Protein AF-I6YQ52-F1 (afdb_monomer_lite)

pLDDT: mean 90.3, std 10.18, range [47.44, 98.31]

Organism: Laodelphax striatellus (NCBI:txid195883)

InterPro domains:
  IPR002018 Carboxylesterase, type B [PF00135] (3-87)
  IPR029058 Alpha/Beta hydrolase fold [G3DSA:3.40.50.1820] (1-115)
  IPR029058 Alpha/Beta hydrolase fold [SSF53474] (5-100)

Sequence (118 aa):
THKPQVYVYKFGYSGNCTGSQVFNFTDKSYGVNHGDDLLYIFDNRLFDNSANDKDKEMKKKMINIYGSFIREGNPEFASGIPLAPVEKKGDGVTMLHISAPDNVTQVVEDIGNEYHWV

Foldseek 3Di:
DDDQFDFAEAEQEDFQDAPCVLVVVDPDDPGHDPCRLVLLADDDPSSVVRGDPQSVLQSVQSVQQVVCCVPPVWGASDVVRTGDTWDDDPQWIWHWYDNTSPDIDIDTDRPCPVVPDD

Secondary structure (DSSP, 8-state):
-PPPP---EEE----SS-HHHHTTS-S---SSPTTGGGGGTS--HHHHHH--HHHHHHHHHHHHHHHHHHHHS--EEETTEE-PPP-EETTEEEEEEEEETTEEEEEEE----TTT--

Radius of gyration: 15.73 Å; chains: 1; bounding box: 40×36×39 Å

Structure (mmCIF, N/CA/C/O backbone):
data_AF-I6YQ52-F1
#
_entry.id   AF-I6YQ52-F1
#
loop_
_atom_site.group_PDB
_atom_site.id
_atom_site.type_symbol
_atom_site.label_atom_id
_atom_site.label_alt_id
_atom_site.label_comp_id
_atom_site.label_asym_id
_atom_site.label_entity_id
_atom_site.label_seq_id
_atom_site.pdbx_PDB_ins_code
_atom_site.Cartn_x
_atom_site.Cartn_y
_atom_site.Cartn_z
_atom_site.occupancy
_atom_site.B_iso_or_equiv
_atom_site.auth_seq_id
_atom_site.auth_comp_id
_atom_site.auth_asym_id
_atom_site.auth_atom_id
_atom_site.pdbx_PDB_model_num
ATOM 1 N N . THR A 1 1 ? -26.029 -5.388 18.797 1.00 55.59 1 THR A N 1
ATOM 2 C CA . THR A 1 1 ? -25.676 -5.479 17.364 1.00 55.59 1 THR A CA 1
ATOM 3 C C . THR A 1 1 ? -24.211 -5.114 17.216 1.00 55.59 1 THR A C 1
ATOM 5 O O . THR A 1 1 ? -23.807 -4.083 17.736 1.00 55.59 1 THR A O 1
ATOM 8 N N . HIS A 1 2 ? -23.387 -5.985 16.630 1.00 70.69 2 HIS A N 1
ATOM 9 C CA . HIS A 1 2 ? -21.950 -5.726 16.466 1.00 70.69 2 HIS A CA 1
ATOM 10 C C . HIS A 1 2 ? -21.762 -4.760 15.287 1.00 70.69 2 HIS A C 1
ATOM 12 O O . HIS A 1 2 ? -22.283 -5.028 14.205 1.00 70.69 2 HIS A O 1
ATOM 18 N N . LYS A 1 3 ? -21.091 -3.620 15.491 1.00 82.00 3 LYS A N 1
ATOM 19 C CA . LYS A 1 3 ? -20.736 -2.725 14.380 1.00 82.00 3 LYS A CA 1
ATOM 20 C C . LYS A 1 3 ? -19.570 -3.361 13.611 1.00 82.00 3 LYS A C 1
ATOM 22 O O . LYS A 1 3 ? -18.614 -3.775 14.267 1.00 82.00 3 LYS A O 1
ATOM 27 N N . PRO A 1 4 ? -19.636 -3.472 12.273 1.00 88.69 4 PRO A N 1
ATOM 28 C CA . PRO A 1 4 ? -18.517 -3.994 11.501 1.00 88.69 4 PRO A CA 1
ATOM 29 C C . PRO A 1 4 ? -17.308 -3.068 11.654 1.00 88.69 4 PRO A C 1
ATOM 31 O O . PRO A 1 4 ? -17.460 -1.845 11.680 1.00 88.69 4 PRO A O 1
ATOM 34 N N . GLN A 1 5 ? -16.121 -3.657 11.772 1.00 94.19 5 GLN A N 1
ATOM 35 C CA . GLN A 1 5 ? -14.870 -2.907 11.751 1.00 94.19 5 GLN A CA 1
ATOM 36 C C . GLN A 1 5 ? -14.477 -2.656 10.295 1.00 94.19 5 GLN A C 1
ATOM 38 O O . GLN A 1 5 ? -14.579 -3.546 9.452 1.00 94.19 5 GLN A O 1
ATOM 43 N N . VAL A 1 6 ? -14.071 -1.424 10.001 1.00 95.12 6 VAL A N 1
ATOM 44 C CA . VAL A 1 6 ? -13.596 -0.996 8.682 1.00 95.12 6 VAL A CA 1
ATOM 45 C C . VAL A 1 6 ? -12.136 -0.609 8.835 1.00 95.12 6 VAL A C 1
ATOM 47 O O . VAL A 1 6 ? -11.784 0.028 9.823 1.00 95.12 6 VAL A O 1
ATOM 50 N N . TYR A 1 7 ? -11.302 -0.975 7.869 1.00 96.75 7 TYR A N 1
ATOM 51 C CA . TYR A 1 7 ? -9.873 -0.674 7.854 1.00 96.75 7 TYR A CA 1
ATOM 52 C C . TYR A 1 7 ? -9.528 -0.007 6.530 1.00 96.75 7 TYR A C 1
ATOM 54 O O . TYR A 1 7 ? -10.015 -0.433 5.483 1.00 96.75 7 TYR A O 1
ATOM 62 N N . VAL A 1 8 ? -8.705 1.039 6.571 1.00 95.75 8 VAL A N 1
ATOM 63 C CA . VAL A 1 8 ? -8.338 1.818 5.383 1.00 95.75 8 VAL A CA 1
ATOM 64 C C . VAL A 1 8 ? -6.828 2.010 5.360 1.00 95.75 8 VAL A C 1
ATOM 66 O O . VAL A 1 8 ? -6.218 2.354 6.376 1.00 95.75 8 VAL A O 1
ATOM 69 N N . TYR A 1 9 ? -6.231 1.801 4.189 1.00 96.81 9 TYR A N 1
ATOM 70 C CA . TYR A 1 9 ? -4.852 2.175 3.907 1.00 96.81 9 TYR A CA 1
ATOM 71 C C . TYR A 1 9 ? -4.796 3.151 2.732 1.00 96.81 9 TYR A C 1
ATOM 73 O O . TYR A 1 9 ? -5.637 3.115 1.836 1.00 96.81 9 TYR A O 1
ATOM 81 N N . LYS A 1 10 ? -3.764 3.992 2.725 1.00 96.06 10 LYS A N 1
ATOM 82 C CA . LYS A 1 10 ? -3.362 4.808 1.581 1.00 96.06 10 LYS A CA 1
ATOM 83 C C . LYS A 1 10 ? -2.024 4.293 1.082 1.00 96.06 10 LYS A C 1
ATOM 85 O O . LYS A 1 10 ? -1.038 4.319 1.819 1.00 96.06 10 LYS A O 1
ATOM 90 N N . PHE A 1 11 ? -1.989 3.802 -0.150 1.00 97.25 11 PHE A N 1
ATOM 91 C CA . PHE A 1 11 ? -0.761 3.305 -0.757 1.00 97.25 11 PHE A CA 1
ATOM 92 C C . PHE A 1 11 ? 0.014 4.459 -1.397 1.00 97.25 11 PHE A C 1
ATOM 94 O O . PHE A 1 11 ? -0.490 5.121 -2.300 1.00 97.25 11 PHE A O 1
ATOM 101 N N . GLY A 1 12 ? 1.221 4.716 -0.897 1.00 96.31 12 GLY A N 1
ATOM 102 C CA . GLY A 1 12 ? 2.086 5.826 -1.307 1.00 96.31 12 GLY A CA 1
ATOM 103 C C . GLY A 1 12 ? 3.477 5.393 -1.779 1.00 96.31 12 GLY A C 1
ATOM 104 O O . GLY A 1 12 ? 4.311 6.246 -2.073 1.00 96.31 12 GLY A O 1
ATOM 105 N N . TYR A 1 13 ? 3.750 4.089 -1.858 1.00 96.19 13 TYR A N 1
ATOM 106 C CA . TYR A 1 13 ? 5.061 3.579 -2.248 1.00 96.19 13 TYR A CA 1
ATOM 107 C C . TYR A 1 13 ? 5.222 3.518 -3.772 1.00 96.19 13 TYR A C 1
ATOM 109 O O . TYR A 1 13 ? 4.647 2.664 -4.445 1.00 96.19 13 TYR A O 1
ATOM 117 N N . SER A 1 14 ? 6.054 4.411 -4.308 1.00 92.62 14 SER A N 1
ATOM 118 C CA . SER A 1 14 ? 6.531 4.354 -5.692 1.00 92.62 14 SER A CA 1
ATOM 119 C C . SER A 1 14 ? 7.797 3.497 -5.742 1.00 92.62 14 SER A C 1
ATOM 121 O O . SER A 1 14 ? 8.888 3.992 -5.459 1.00 92.62 14 SER A O 1
ATOM 123 N N . GLY A 1 15 ? 7.641 2.209 -6.049 1.00 89.25 15 GLY A N 1
ATOM 124 C CA . GLY A 1 15 ? 8.755 1.259 -6.143 1.00 89.25 15 GLY A CA 1
ATOM 125 C C . GLY A 1 15 ? 9.645 1.445 -7.372 1.00 89.25 15 GLY A C 1
ATOM 126 O O . GLY A 1 15 ? 9.619 2.486 -8.029 1.00 89.25 15 GLY A O 1
ATOM 127 N N . ASN A 1 16 ? 10.448 0.424 -7.690 1.00 89.50 16 ASN A N 1
ATOM 128 C CA . ASN A 1 16 ? 11.386 0.482 -8.821 1.00 89.50 16 ASN A CA 1
ATOM 129 C C . ASN A 1 16 ? 10.694 0.573 -10.186 1.00 89.50 16 ASN A C 1
ATOM 131 O O . ASN A 1 16 ? 11.262 1.113 -11.133 1.00 89.50 16 ASN A O 1
ATOM 135 N N . CYS A 1 17 ? 9.485 0.022 -10.284 1.00 84.88 17 CYS A N 1
ATOM 136 C CA . CYS A 1 17 ? 8.650 0.124 -11.468 1.00 84.88 17 CYS A CA 1
ATOM 137 C C . CYS A 1 17 ? 7.189 0.379 -11.091 1.00 84.88 17 CYS A C 1
ATOM 139 O O . CYS A 1 17 ? 6.708 -0.075 -10.049 1.00 84.88 17 CYS A O 1
ATOM 141 N N . THR A 1 18 ? 6.493 1.118 -11.949 1.00 87.38 18 THR A N 1
ATOM 142 C CA . THR A 1 18 ? 5.061 1.413 -11.826 1.00 87.38 18 THR A CA 1
ATOM 143 C C . THR A 1 18 ? 4.254 0.600 -12.834 1.00 87.38 18 THR A C 1
ATOM 145 O O . THR A 1 18 ? 4.785 0.078 -13.818 1.00 87.38 18 THR A O 1
ATOM 148 N N . GLY A 1 19 ? 2.938 0.531 -12.649 1.00 85.62 19 GLY A N 1
ATOM 149 C CA . GLY A 1 19 ? 2.027 -0.128 -13.578 1.00 85.62 19 GLY A CA 1
ATOM 150 C C . GLY A 1 19 ? 2.092 0.492 -14.970 1.00 85.62 19 GLY A C 1
ATOM 151 O O . GLY A 1 19 ? 2.074 -0.226 -15.966 1.00 85.62 19 GLY A O 1
ATOM 152 N N . SER A 1 20 ? 2.273 1.813 -15.065 1.00 86.88 20 SER A N 1
ATOM 153 C CA . SER A 1 20 ? 2.419 2.496 -16.355 1.00 86.88 20 SER A CA 1
ATOM 154 C C . SER A 1 20 ? 3.628 2.012 -17.163 1.00 86.88 20 SER A C 1
ATOM 156 O O . SER A 1 20 ? 3.533 1.930 -18.388 1.00 86.88 20 SER A O 1
ATOM 158 N N . GLN A 1 21 ? 4.725 1.657 -16.487 1.00 85.88 21 GLN A N 1
ATOM 159 C CA . GLN A 1 21 ? 5.922 1.087 -17.105 1.00 85.88 21 GLN A CA 1
ATOM 160 C C . GLN A 1 21 ? 5.717 -0.395 -17.433 1.00 85.88 21 GLN A C 1
ATOM 162 O O . GLN A 1 21 ? 5.977 -0.820 -18.552 1.00 85.88 21 GLN A O 1
ATOM 167 N N . VAL A 1 22 ? 5.172 -1.176 -16.492 1.00 84.62 22 VAL A N 1
ATOM 168 C CA . VAL A 1 22 ? 4.918 -2.617 -16.678 1.00 84.62 22 VAL A CA 1
ATOM 169 C C . VAL A 1 22 ? 3.968 -2.892 -17.851 1.00 84.62 22 VAL A C 1
ATOM 171 O O . VAL A 1 22 ? 4.142 -3.874 -18.571 1.00 84.62 22 VAL A O 1
ATOM 174 N N . PHE A 1 23 ? 2.982 -2.021 -18.072 1.00 84.06 23 PHE A N 1
ATOM 175 C CA . PHE A 1 23 ? 2.014 -2.136 -19.165 1.00 84.06 23 PHE A CA 1
ATOM 176 C C . PHE A 1 23 ? 2.384 -1.311 -20.412 1.00 84.06 23 PHE A C 1
ATOM 178 O O . PHE A 1 23 ? 1.563 -1.189 -21.319 1.00 84.06 23 PHE A O 1
ATOM 185 N N . ASN A 1 24 ? 3.611 -0.774 -20.489 1.00 85.38 24 ASN A N 1
ATOM 186 C CA . ASN A 1 24 ? 4.123 0.014 -21.620 1.00 85.38 24 ASN A CA 1
ATOM 187 C C . ASN A 1 24 ? 3.228 1.204 -22.028 1.00 85.38 24 ASN A C 1
ATOM 189 O O . ASN A 1 24 ? 3.157 1.563 -23.205 1.00 85.38 24 ASN A O 1
ATOM 193 N N . PHE A 1 25 ? 2.537 1.831 -21.074 1.00 86.81 25 PHE A N 1
ATOM 194 C CA . PHE A 1 25 ? 1.755 3.039 -21.342 1.00 86.81 25 PHE A CA 1
ATOM 195 C C . PHE A 1 25 ? 2.649 4.277 -21.418 1.00 86.81 25 PHE A C 1
ATOM 197 O O . PHE A 1 25 ? 2.474 5.119 -22.298 1.00 86.81 25 PHE A O 1
ATOM 204 N N . THR A 1 26 ? 3.594 4.410 -20.482 1.00 87.56 26 THR A N 1
ATOM 205 C CA . THR A 1 26 ? 4.567 5.507 -20.455 1.00 87.56 26 THR A CA 1
ATOM 206 C C . THR A 1 26 ? 5.690 5.244 -19.452 1.00 87.56 26 THR A C 1
ATOM 208 O O . THR A 1 26 ? 5.450 4.722 -18.362 1.00 87.56 26 THR A O 1
ATOM 211 N N . ASP A 1 27 ? 6.897 5.699 -19.794 1.00 85.81 27 ASP A N 1
ATOM 212 C CA . ASP A 1 27 ? 8.068 5.677 -18.907 1.00 85.81 27 ASP A CA 1
ATOM 213 C C . ASP A 1 27 ? 8.152 6.893 -17.975 1.00 85.81 27 ASP A C 1
ATOM 215 O O . ASP A 1 27 ? 9.038 6.974 -17.122 1.00 85.81 27 ASP A O 1
ATOM 219 N N . LYS A 1 28 ? 7.250 7.871 -18.133 1.00 87.12 28 LYS A N 1
ATOM 220 C CA . LYS A 1 28 ? 7.205 9.046 -17.260 1.00 87.12 28 LYS A CA 1
ATOM 221 C C . LYS A 1 28 ? 6.706 8.647 -15.873 1.00 87.12 28 LYS A C 1
ATOM 223 O O . LYS A 1 28 ? 5.670 8.001 -15.744 1.00 87.12 28 LYS A O 1
ATOM 228 N N . SER A 1 29 ? 7.416 9.098 -14.841 1.00 84.19 29 SER A N 1
ATOM 229 C CA . SER A 1 29 ? 6.968 8.949 -13.458 1.00 84.19 29 SER A CA 1
ATOM 230 C C . SER A 1 29 ? 5.968 10.047 -13.099 1.00 84.19 29 SER A C 1
ATOM 232 O O . SER A 1 29 ? 6.272 11.235 -13.220 1.00 84.19 29 SER A O 1
ATOM 234 N N . TYR A 1 30 ? 4.787 9.634 -12.642 1.00 86.12 30 TYR A N 1
ATOM 235 C CA . TYR A 1 30 ? 3.733 10.503 -12.106 1.00 86.12 30 TYR A CA 1
ATOM 236 C C . TYR A 1 30 ? 3.500 10.264 -10.604 1.00 86.12 30 TYR A C 1
ATOM 238 O O . TYR A 1 30 ? 2.513 10.732 -10.042 1.00 86.12 30 TYR A O 1
ATOM 246 N N . GLY A 1 31 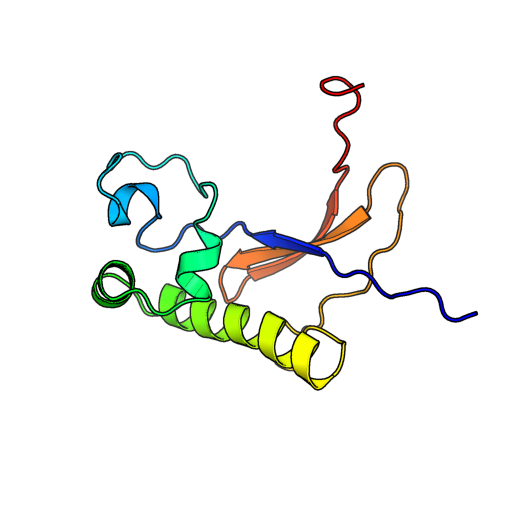? 4.416 9.543 -9.950 1.00 89.19 31 GLY A N 1
ATOM 247 C CA . GLY A 1 31 ? 4.202 8.984 -8.619 1.00 89.19 31 GLY A CA 1
ATOM 248 C C . GLY A 1 31 ? 3.427 7.666 -8.679 1.00 89.19 31 GLY A C 1
ATOM 249 O O . GLY A 1 31 ? 3.571 6.902 -9.634 1.00 89.19 31 GLY A O 1
ATOM 250 N N . VAL A 1 32 ? 2.627 7.408 -7.642 1.00 93.25 32 VAL A N 1
ATOM 251 C CA . VAL A 1 32 ? 1.806 6.195 -7.519 1.00 93.25 32 VAL A CA 1
ATOM 252 C C . VAL A 1 32 ? 0.565 6.315 -8.397 1.00 93.25 32 VAL A C 1
ATOM 254 O O . VAL A 1 32 ? -0.251 7.219 -8.215 1.00 93.25 32 VAL A O 1
ATOM 257 N N . ASN A 1 33 ? 0.413 5.388 -9.337 1.00 91.38 33 ASN A N 1
ATOM 258 C CA . ASN A 1 33 ? -0.706 5.343 -10.268 1.00 91.38 33 ASN A CA 1
ATOM 259 C C . ASN A 1 33 ? -1.818 4.424 -9.762 1.00 91.38 33 ASN A C 1
ATOM 261 O O . ASN A 1 33 ? -1.632 3.579 -8.883 1.00 91.38 33 ASN A O 1
ATOM 265 N N . HIS A 1 34 ? -2.998 4.564 -10.363 1.00 90.31 34 HIS A N 1
ATOM 266 C CA . HIS A 1 34 ? -4.098 3.650 -10.099 1.00 90.31 34 HIS A CA 1
ATOM 267 C C . HIS A 1 34 ? -3.716 2.211 -10.483 1.00 90.31 34 HIS A C 1
ATOM 269 O O . HIS A 1 34 ? -3.322 1.953 -11.620 1.00 90.31 34 HIS A O 1
ATOM 275 N N . GLY A 1 35 ? -3.853 1.288 -9.529 1.00 90.62 35 GLY A N 1
ATOM 276 C CA . GLY A 1 35 ? -3.519 -0.127 -9.694 1.00 90.62 35 GLY A CA 1
ATOM 277 C C . GLY A 1 35 ? -2.065 -0.493 -9.376 1.00 90.62 35 GLY A C 1
ATOM 278 O O . GLY A 1 35 ? -1.736 -1.676 -9.429 1.00 90.62 35 GLY A O 1
ATOM 279 N N . ASP A 1 36 ? -1.202 0.466 -9.016 1.00 93.81 36 ASP A N 1
ATOM 280 C CA . ASP A 1 36 ? 0.196 0.168 -8.662 1.00 93.81 36 ASP A CA 1
ATOM 281 C C . ASP A 1 36 ? 0.304 -0.720 -7.410 1.00 93.81 36 ASP A C 1
ATOM 283 O O . ASP A 1 36 ? 1.222 -1.530 -7.310 1.00 93.81 36 ASP A O 1
ATOM 287 N N . ASP A 1 37 ? -0.646 -0.635 -6.475 1.00 95.69 37 ASP A N 1
ATOM 288 C CA . ASP A 1 37 ? -0.681 -1.483 -5.278 1.00 95.69 37 ASP A CA 1
ATOM 289 C C . ASP A 1 37 ? -0.920 -2.968 -5.609 1.00 95.69 37 ASP A C 1
ATOM 291 O O . ASP A 1 37 ? -0.385 -3.852 -4.934 1.00 95.69 37 ASP A O 1
ATOM 295 N N . LEU A 1 38 ? -1.634 -3.258 -6.702 1.00 93.88 38 LEU A N 1
ATOM 296 C CA . LEU A 1 38 ? -1.899 -4.620 -7.173 1.00 93.88 38 LEU A CA 1
ATOM 297 C C . LEU A 1 38 ? -0.623 -5.366 -7.584 1.00 93.88 38 LEU A C 1
ATOM 299 O O . LEU A 1 38 ? -0.569 -6.593 -7.460 1.00 93.88 38 LEU A O 1
ATOM 303 N N . LEU A 1 39 ? 0.421 -4.646 -8.009 1.00 93.56 39 LEU A N 1
ATOM 304 C CA . LEU A 1 39 ? 1.732 -5.220 -8.348 1.00 93.56 39 LEU A CA 1
ATOM 305 C C . LEU A 1 39 ? 2.402 -5.901 -7.143 1.00 93.56 39 LEU A C 1
ATOM 307 O O . LEU A 1 39 ? 3.208 -6.823 -7.296 1.00 93.56 39 LEU A O 1
ATOM 311 N N . TYR A 1 40 ? 2.031 -5.474 -5.936 1.00 95.69 40 TYR A N 1
ATOM 312 C CA . TYR A 1 40 ? 2.542 -5.987 -4.668 1.00 95.69 40 TYR A CA 1
ATOM 313 C C . TYR A 1 40 ? 1.623 -7.041 -4.036 1.00 95.69 40 TYR A C 1
ATOM 315 O O . TYR A 1 40 ? 1.961 -7.578 -2.985 1.00 95.69 40 TYR A O 1
ATOM 323 N N . ILE A 1 41 ? 0.485 -7.360 -4.662 1.00 95.38 41 ILE A N 1
ATOM 324 C CA . ILE A 1 41 ? -0.483 -8.356 -4.173 1.00 95.38 41 ILE A CA 1
ATOM 325 C C . ILE A 1 41 ? -0.466 -9.604 -5.059 1.00 95.38 41 ILE A C 1
ATOM 327 O O . ILE A 1 41 ? -0.455 -10.724 -4.548 1.00 95.38 41 ILE A O 1
ATOM 331 N N . PHE A 1 42 ? -0.449 -9.421 -6.379 1.00 92.31 42 PHE A N 1
ATOM 332 C CA . PHE A 1 42 ? -0.531 -10.517 -7.339 1.00 92.31 42 PHE A CA 1
ATOM 333 C C . PHE A 1 42 ? 0.834 -10.879 -7.933 1.00 92.31 42 PHE A C 1
ATOM 335 O O . PHE A 1 42 ? 1.754 -10.060 -8.006 1.00 92.31 42 PHE A O 1
ATOM 342 N N . ASP A 1 43 ? 0.961 -12.135 -8.360 1.00 89.00 43 ASP A N 1
ATOM 343 C CA . ASP A 1 43 ? 2.096 -12.583 -9.165 1.00 89.00 43 ASP A CA 1
ATOM 344 C C . ASP A 1 43 ? 2.038 -11.896 -10.536 1.00 89.00 43 ASP A C 1
ATOM 346 O O . ASP A 1 43 ? 1.025 -11.960 -11.240 1.00 89.00 43 ASP A O 1
ATOM 350 N N . ASN A 1 44 ? 3.119 -11.210 -10.898 1.00 85.00 44 ASN A N 1
ATOM 351 C CA . ASN A 1 44 ? 3.251 -10.541 -12.179 1.00 85.00 44 ASN A CA 1
ATOM 352 C C . ASN A 1 44 ? 4.707 -10.629 -12.624 1.00 85.00 44 ASN A C 1
ATOM 354 O O . ASN A 1 44 ? 5.537 -9.797 -12.265 1.00 85.00 44 ASN A O 1
ATOM 358 N N . ARG A 1 45 ? 4.986 -11.602 -13.494 1.00 84.50 45 ARG A N 1
ATOM 359 C CA . ARG A 1 45 ? 6.329 -11.876 -14.022 1.00 84.50 45 ARG A CA 1
ATOM 360 C C . ARG A 1 45 ? 7.047 -10.650 -14.588 1.00 84.50 45 ARG A C 1
ATOM 362 O O . ARG A 1 45 ? 8.266 -10.578 -14.483 1.00 84.50 45 ARG A O 1
ATOM 369 N N . LEU A 1 46 ? 6.325 -9.712 -15.207 1.00 80.88 46 LEU A N 1
ATOM 370 C CA . LEU A 1 46 ? 6.942 -8.504 -15.763 1.00 80.88 46 LEU A CA 1
ATOM 371 C C . LEU A 1 46 ? 7.471 -7.599 -14.645 1.00 80.88 46 LEU A C 1
ATOM 373 O O . LEU A 1 46 ? 8.612 -7.158 -14.716 1.00 80.88 46 LEU A O 1
ATOM 377 N N . PHE A 1 47 ? 6.672 -7.401 -13.596 1.00 86.88 47 PHE A N 1
ATOM 378 C CA . PHE A 1 47 ? 7.055 -6.646 -12.404 1.00 86.88 47 PHE A CA 1
ATOM 379 C C . PHE A 1 47 ? 8.147 -7.363 -11.596 1.00 86.88 47 PHE A C 1
ATOM 381 O O . PHE A 1 47 ? 9.130 -6.744 -11.192 1.00 86.88 47 PHE A O 1
ATOM 388 N N . ASP A 1 48 ? 8.008 -8.674 -11.391 1.00 85.00 48 ASP A N 1
ATOM 389 C CA . ASP A 1 48 ? 8.900 -9.462 -10.534 1.00 85.00 48 ASP A CA 1
ATOM 390 C C . ASP A 1 48 ? 10.337 -9.532 -11.062 1.00 85.00 48 ASP A C 1
ATOM 392 O O . ASP A 1 48 ? 11.284 -9.555 -10.276 1.00 85.00 48 ASP A O 1
ATOM 396 N N . ASN A 1 49 ? 10.517 -9.479 -12.383 1.00 87.50 49 ASN A N 1
ATOM 397 C CA . ASN A 1 49 ? 11.841 -9.405 -13.000 1.00 87.50 49 ASN A CA 1
ATOM 398 C C . ASN A 1 49 ? 12.542 -8.057 -12.765 1.00 87.50 49 ASN A C 1
ATOM 400 O O . ASN A 1 49 ? 13.770 -7.997 -12.782 1.00 87.50 49 ASN A O 1
ATOM 404 N N . SER A 1 50 ? 11.779 -6.982 -12.555 1.00 87.19 50 SER A N 1
ATOM 405 C CA . SER A 1 50 ? 12.293 -5.634 -12.284 1.00 87.19 50 SER A CA 1
ATOM 406 C C . SER A 1 50 ? 12.264 -5.246 -10.802 1.00 87.19 50 SER A C 1
ATOM 408 O O . SER A 1 50 ? 12.747 -4.169 -10.456 1.00 87.19 50 SER A O 1
ATOM 410 N N . ALA A 1 51 ? 11.709 -6.086 -9.925 1.00 91.62 51 ALA A N 1
ATOM 411 C CA . ALA A 1 51 ? 11.540 -5.789 -8.507 1.00 91.62 51 ALA A CA 1
ATOM 412 C C . ALA A 1 51 ? 12.881 -5.779 -7.754 1.00 91.62 51 ALA A C 1
ATOM 414 O O . ALA A 1 51 ? 13.625 -6.768 -7.738 1.00 91.62 51 ALA A O 1
ATOM 415 N N . ASN A 1 52 ? 13.169 -4.673 -7.065 1.00 94.50 52 ASN A N 1
ATOM 416 C CA . ASN A 1 52 ? 14.310 -4.582 -6.158 1.00 94.50 52 ASN A CA 1
ATOM 417 C C . ASN A 1 52 ? 13.972 -5.169 -4.769 1.00 94.50 52 ASN A C 1
ATOM 419 O O . ASN A 1 52 ? 12.869 -5.661 -4.520 1.00 94.50 52 ASN A O 1
ATOM 423 N N . ASP A 1 53 ? 14.924 -5.135 -3.836 1.00 96.38 53 ASP A N 1
ATOM 424 C CA . ASP A 1 53 ? 14.713 -5.716 -2.504 1.00 96.38 53 ASP A CA 1
ATOM 425 C C . ASP A 1 53 ? 13.637 -4.985 -1.685 1.00 96.38 53 ASP A C 1
ATOM 427 O O . ASP A 1 53 ? 12.881 -5.637 -0.964 1.00 96.38 53 ASP A O 1
ATOM 431 N N . LYS A 1 54 ? 13.489 -3.662 -1.843 1.00 97.06 54 LYS A N 1
ATOM 432 C CA . LYS A 1 54 ? 12.393 -2.910 -1.213 1.00 97.06 54 LYS A CA 1
ATOM 433 C C . LYS A 1 54 ? 11.035 -3.278 -1.807 1.00 97.06 54 LYS A C 1
ATOM 435 O O . LYS A 1 54 ? 10.066 -3.379 -1.062 1.00 97.06 54 LYS A O 1
ATOM 440 N N . ASP A 1 55 ? 10.957 -3.548 -3.107 1.00 96.06 55 ASP A N 1
ATOM 441 C CA . ASP A 1 55 ? 9.717 -3.987 -3.754 1.00 96.06 55 ASP A CA 1
ATOM 442 C C . ASP A 1 55 ? 9.294 -5.377 -3.268 1.00 96.06 55 ASP A C 1
ATOM 444 O O . ASP A 1 55 ? 8.121 -5.612 -2.972 1.00 96.06 55 ASP A O 1
ATOM 448 N N . LYS A 1 56 ? 10.260 -6.292 -3.113 1.00 95.69 56 LYS A N 1
ATOM 449 C CA . LYS A 1 56 ? 10.028 -7.621 -2.527 1.00 95.69 56 LYS A CA 1
ATOM 450 C C . LYS A 1 56 ? 9.581 -7.522 -1.072 1.00 95.69 56 LYS A C 1
ATOM 452 O O . LYS A 1 56 ? 8.681 -8.253 -0.662 1.00 95.69 56 LYS A O 1
ATOM 457 N N . GLU A 1 57 ? 10.184 -6.628 -0.290 1.00 97.25 57 GLU A N 1
ATOM 458 C CA . GLU A 1 57 ? 9.732 -6.333 1.070 1.00 97.25 57 GLU A CA 1
ATOM 459 C C . GLU A 1 57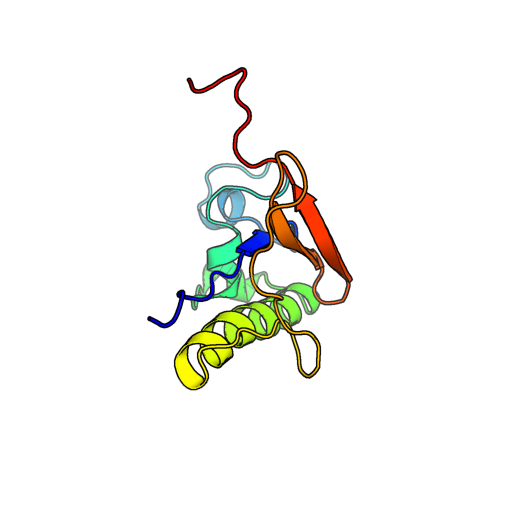 ? 8.300 -5.782 1.062 1.00 97.25 57 GLU A C 1
ATOM 461 O O . GLU A 1 57 ? 7.457 -6.326 1.772 1.00 97.25 57 GLU A O 1
ATOM 466 N N . MET A 1 58 ? 7.979 -4.798 0.211 1.00 97.88 58 MET A N 1
ATOM 467 C CA . MET A 1 58 ? 6.617 -4.260 0.093 1.00 97.88 58 MET A CA 1
ATOM 468 C C . MET A 1 58 ? 5.606 -5.351 -0.264 1.00 97.88 58 MET A C 1
ATOM 470 O O . MET A 1 58 ? 4.558 -5.446 0.370 1.00 97.88 58 MET A O 1
ATOM 474 N N . LYS A 1 59 ? 5.938 -6.225 -1.222 1.00 96.44 59 LYS A N 1
ATOM 475 C CA . LYS A 1 59 ? 5.093 -7.361 -1.616 1.00 96.44 59 LYS A CA 1
ATOM 476 C C . LYS A 1 59 ? 4.766 -8.258 -0.421 1.00 96.44 59 LYS A C 1
ATOM 478 O O . LYS A 1 59 ? 3.603 -8.585 -0.200 1.00 96.44 59 LYS A O 1
ATOM 483 N N . LYS A 1 60 ? 5.752 -8.584 0.424 1.00 97.06 60 LYS A N 1
ATOM 484 C CA . LYS A 1 60 ? 5.503 -9.342 1.666 1.00 97.06 60 LYS A CA 1
ATOM 485 C C . LYS A 1 60 ? 4.544 -8.605 2.608 1.00 97.06 60 LYS A C 1
ATOM 487 O O . LYS A 1 60 ? 3.678 -9.251 3.192 1.00 97.06 60 LYS A O 1
ATOM 492 N N . LYS A 1 61 ? 4.683 -7.282 2.767 1.00 98.12 61 LYS A N 1
ATOM 493 C CA . LYS A 1 61 ? 3.815 -6.473 3.647 1.00 98.12 61 LYS A CA 1
ATOM 494 C C . LYS A 1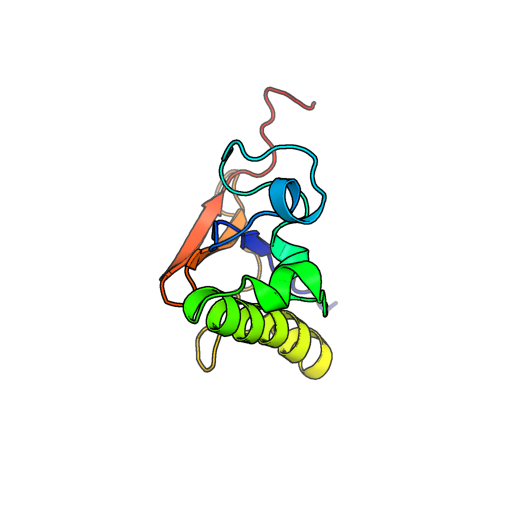 61 ? 2.380 -6.402 3.132 1.00 98.12 61 LYS A C 1
ATOM 496 O O . LYS A 1 61 ? 1.448 -6.645 3.892 1.00 98.12 61 LYS A O 1
ATOM 501 N N . MET A 1 62 ? 2.200 -6.144 1.838 1.00 98.12 62 MET A N 1
ATOM 502 C CA . MET A 1 62 ? 0.877 -6.098 1.215 1.00 98.12 62 MET A CA 1
ATOM 503 C C . MET A 1 62 ? 0.184 -7.457 1.317 1.00 98.12 62 MET A C 1
ATOM 505 O O . MET A 1 62 ? -0.938 -7.527 1.810 1.00 98.12 62 MET A O 1
ATOM 509 N N . ILE A 1 63 ? 0.874 -8.556 0.990 1.00 97.56 63 ILE A N 1
ATOM 510 C CA . ILE A 1 63 ? 0.341 -9.915 1.190 1.00 97.56 63 ILE A CA 1
ATOM 511 C C . ILE A 1 63 ? -0.034 -10.156 2.661 1.00 97.56 63 ILE A C 1
ATOM 513 O O . ILE A 1 63 ? -1.064 -10.775 2.932 1.00 97.56 63 ILE A O 1
ATOM 517 N N . ASN A 1 64 ? 0.753 -9.653 3.619 1.00 98.06 64 ASN A N 1
ATOM 518 C CA . ASN A 1 64 ? 0.446 -9.797 5.041 1.00 98.06 64 ASN A CA 1
ATOM 519 C C . ASN A 1 64 ? -0.844 -9.070 5.447 1.00 98.06 64 ASN A C 1
ATOM 521 O O . ASN A 1 64 ? -1.623 -9.658 6.195 1.00 98.06 64 ASN A O 1
ATOM 525 N N . ILE A 1 65 ? -1.117 -7.864 4.927 1.00 98.31 65 ILE A N 1
ATOM 526 C CA . ILE A 1 65 ? -2.368 -7.128 5.204 1.00 98.31 65 ILE A CA 1
ATOM 527 C C . ILE A 1 65 ? -3.577 -7.972 4.803 1.00 98.31 65 ILE A C 1
ATOM 529 O O . ILE A 1 65 ? -4.464 -8.226 5.619 1.00 98.31 65 ILE A O 1
ATOM 533 N N . TYR A 1 66 ? -3.603 -8.440 3.554 1.00 98.00 66 TYR A N 1
ATOM 534 C CA . TYR A 1 66 ? -4.722 -9.235 3.050 1.00 98.00 66 TYR A CA 1
ATOM 535 C C . TYR A 1 66 ? -4.806 -10.588 3.765 1.00 98.00 66 TYR A C 1
ATOM 537 O O . TYR A 1 66 ? -5.889 -11.010 4.165 1.00 98.00 66 TYR A O 1
ATOM 545 N N . GLY A 1 67 ? -3.669 -11.254 3.985 1.00 97.81 67 GLY A N 1
ATOM 546 C CA . GLY A 1 67 ? -3.611 -12.553 4.652 1.00 97.81 67 GLY A CA 1
ATOM 547 C C . GLY A 1 67 ? -4.110 -12.517 6.099 1.00 97.81 67 GLY A C 1
ATOM 548 O O . GLY A 1 67 ? -4.896 -13.374 6.492 1.00 97.81 67 GLY A O 1
ATOM 549 N N . SER A 1 68 ? -3.692 -11.526 6.885 1.00 97.81 68 SER A N 1
ATOM 550 C CA . SER A 1 68 ? -4.150 -11.344 8.273 1.00 97.81 68 SER A CA 1
ATOM 551 C C . SER A 1 68 ? -5.632 -10.973 8.341 1.00 97.81 68 SER A C 1
ATOM 553 O O . SER A 1 68 ? -6.376 -11.592 9.101 1.00 97.81 68 SER A O 1
ATOM 555 N N . PHE A 1 69 ? -6.112 -10.077 7.471 1.00 97.50 69 PHE A N 1
ATOM 556 C CA . PHE A 1 69 ? -7.541 -9.763 7.397 1.00 97.50 69 PHE A CA 1
ATOM 557 C C . PHE A 1 69 ? -8.396 -10.992 7.061 1.00 97.50 69 PHE A C 1
ATOM 559 O O . PHE A 1 69 ? -9.404 -11.236 7.717 1.00 97.50 69 PHE A O 1
ATOM 566 N N . ILE A 1 70 ? -7.981 -11.801 6.080 1.00 97.50 70 ILE A N 1
ATOM 567 C CA . ILE A 1 70 ? -8.709 -13.016 5.681 1.00 97.50 70 ILE A CA 1
ATOM 568 C C . ILE A 1 70 ? -8.754 -14.046 6.818 1.00 97.50 70 ILE A C 1
ATOM 570 O O . ILE A 1 70 ? -9.785 -14.687 7.017 1.00 97.50 70 ILE A O 1
ATOM 574 N N . ARG A 1 71 ? -7.648 -14.236 7.549 1.00 96.94 71 ARG A N 1
ATOM 575 C CA . ARG A 1 71 ? -7.564 -15.248 8.615 1.00 96.94 7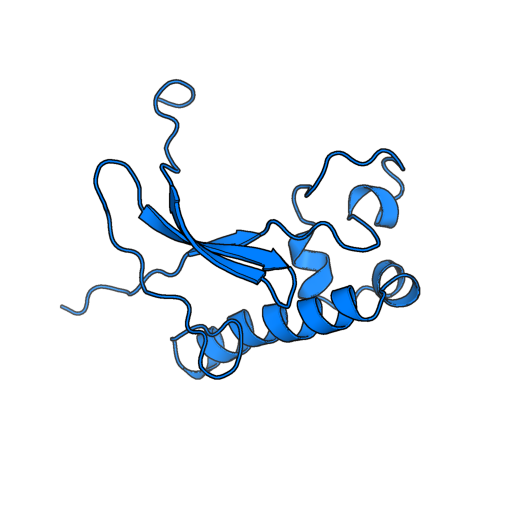1 ARG A CA 1
ATOM 576 C C . ARG A 1 71 ? -8.257 -14.822 9.906 1.00 96.94 71 ARG A C 1
ATOM 578 O O . ARG A 1 71 ? -8.872 -15.656 10.562 1.00 96.94 71 ARG A O 1
ATOM 585 N N . GLU A 1 72 ? -8.100 -13.560 10.292 1.00 95.56 72 GLU A N 1
ATOM 586 C CA . GLU A 1 72 ? -8.362 -13.094 11.661 1.00 95.56 72 GLU A CA 1
ATOM 587 C C . GLU A 1 72 ? -9.370 -11.939 11.714 1.00 95.56 72 GLU A C 1
ATOM 589 O O . GLU A 1 72 ? -9.838 -11.576 12.790 1.00 95.56 72 GLU A O 1
ATOM 594 N N . GLY A 1 73 ? -9.718 -11.343 10.569 1.00 95.19 73 GLY A N 1
ATOM 595 C CA . GLY A 1 73 ? -10.541 -10.134 10.504 1.00 95.19 73 GLY A CA 1
ATOM 596 C C . GLY A 1 73 ? -9.823 -8.868 10.981 1.00 95.19 73 GLY A C 1
ATOM 597 O O . GLY A 1 73 ? -10.448 -7.814 11.023 1.00 95.19 73 GLY A O 1
ATOM 598 N N . ASN A 1 74 ? -8.531 -8.960 11.316 1.00 95.44 74 ASN A N 1
ATOM 599 C CA . ASN A 1 74 ? -7.699 -7.872 11.820 1.00 95.44 74 ASN A CA 1
ATOM 600 C C . ASN A 1 74 ? -6.438 -7.741 10.941 1.00 95.44 74 ASN A C 1
ATOM 602 O O . ASN A 1 74 ? -5.550 -8.588 11.040 1.00 95.44 74 ASN A O 1
ATOM 606 N N . PRO A 1 75 ? -6.356 -6.745 10.042 1.00 97.69 75 PRO A N 1
ATOM 607 C CA . PRO A 1 75 ? -5.228 -6.608 9.135 1.00 97.69 75 PRO A CA 1
ATOM 608 C C . PRO A 1 75 ? -3.973 -6.090 9.844 1.00 97.69 75 PRO A C 1
ATOM 610 O O . PRO A 1 75 ? -4.031 -5.153 10.638 1.00 97.69 75 PRO A O 1
ATOM 613 N N . GLU A 1 76 ? -2.814 -6.613 9.460 1.00 97.25 76 GLU A N 1
ATOM 614 C CA . GLU A 1 76 ? -1.498 -6.176 9.921 1.00 97.25 76 GLU A CA 1
ATOM 615 C C . GLU A 1 76 ? -0.575 -5.867 8.740 1.00 97.25 76 GLU A C 1
ATOM 617 O O . GLU A 1 76 ? -0.404 -6.681 7.832 1.00 97.25 76 GLU A O 1
ATOM 622 N N . PHE A 1 77 ? 0.085 -4.709 8.764 1.00 97.19 77 PHE A N 1
ATOM 623 C CA . PHE A 1 77 ? 1.112 -4.363 7.776 1.00 97.19 77 PHE A CA 1
ATOM 624 C C . PHE A 1 77 ? 2.374 -5.211 7.965 1.00 97.19 77 PHE A C 1
ATOM 626 O O . PHE A 1 77 ? 2.969 -5.721 7.017 1.00 97.19 77 PHE A O 1
ATOM 633 N N . ALA A 1 78 ? 2.763 -5.397 9.221 1.00 94.81 78 ALA A N 1
ATOM 634 C CA . ALA A 1 78 ? 3.825 -6.288 9.654 1.00 94.81 78 ALA A CA 1
ATOM 635 C C . ALA A 1 78 ? 3.500 -6.790 11.062 1.00 94.81 78 ALA A C 1
ATOM 637 O O . ALA A 1 78 ? 2.655 -6.206 11.736 1.00 94.81 78 ALA A O 1
ATOM 638 N N . SER A 1 79 ? 4.225 -7.809 11.528 1.00 90.00 79 SER A N 1
ATOM 639 C CA . SER A 1 79 ? 4.134 -8.277 12.915 1.00 90.00 79 SER A CA 1
ATOM 640 C C . SER A 1 79 ? 4.233 -7.103 13.895 1.00 90.00 79 SER A C 1
ATOM 642 O O . SER A 1 79 ? 5.256 -6.418 13.937 1.00 90.00 79 SER A O 1
ATOM 644 N N . GLY A 1 80 ? 3.178 -6.885 14.683 1.00 90.00 80 GLY A N 1
ATOM 645 C CA . GLY A 1 80 ? 3.108 -5.802 15.671 1.00 90.00 80 GLY A CA 1
ATOM 646 C C . GLY A 1 80 ? 2.776 -4.415 15.105 1.00 90.00 80 GLY A C 1
ATOM 647 O O . GLY A 1 80 ? 2.812 -3.440 15.851 1.00 90.00 80 GLY A O 1
ATOM 648 N N . ILE A 1 81 ? 2.436 -4.311 13.816 1.00 93.81 81 ILE A N 1
ATOM 649 C CA . ILE A 1 81 ? 1.988 -3.077 13.156 1.00 93.81 81 ILE A CA 1
ATOM 650 C C . ILE A 1 81 ? 0.584 -3.317 12.569 1.00 93.81 81 ILE A C 1
ATOM 652 O O . ILE A 1 81 ? 0.456 -3.605 11.372 1.00 93.81 81 ILE A O 1
ATOM 656 N N . PRO A 1 82 ? -0.478 -3.245 13.393 1.00 94.69 82 PRO A N 1
ATOM 657 C CA . PRO A 1 82 ? -1.848 -3.444 12.935 1.00 94.69 82 PRO A CA 1
ATOM 658 C C . PRO A 1 82 ? -2.361 -2.243 12.132 1.00 94.69 82 PRO A C 1
ATOM 660 O O . PRO A 1 82 ? -1.944 -1.102 12.343 1.00 94.69 82 PRO A O 1
ATOM 663 N N . LEU A 1 83 ? -3.327 -2.488 11.249 1.00 96.62 83 LEU A N 1
ATOM 664 C CA . LEU A 1 83 ? -4.187 -1.438 10.717 1.00 96.62 83 LEU A CA 1
ATOM 665 C C . LEU A 1 83 ? -5.267 -1.166 11.766 1.00 96.62 83 LEU A C 1
ATOM 667 O O . LEU A 1 83 ? -6.088 -2.029 12.066 1.00 96.62 83 LEU A O 1
ATOM 671 N N . ALA A 1 84 ? -5.267 0.036 12.340 1.00 94.38 84 ALA A N 1
ATOM 672 C CA . ALA A 1 84 ? -6.300 0.423 13.292 1.00 94.38 84 ALA A CA 1
ATOM 673 C C . ALA A 1 84 ? -7.670 0.529 12.590 1.00 94.38 84 ALA A C 1
ATOM 675 O O . ALA A 1 84 ? -7.729 1.015 11.454 1.00 94.38 84 ALA A O 1
ATOM 676 N N . PRO A 1 85 ? -8.773 0.132 13.253 1.00 95.25 85 PRO A N 1
ATOM 677 C CA . PRO A 1 85 ? -10.112 0.396 12.750 1.00 95.25 85 PRO A CA 1
ATOM 678 C C . PRO A 1 85 ? -10.327 1.887 12.474 1.00 95.25 85 PRO A C 1
ATOM 680 O O . PRO A 1 85 ? -9.777 2.758 13.155 1.00 95.25 85 PRO A O 1
ATOM 683 N N . VAL A 1 86 ? -11.150 2.176 11.472 1.00 94.81 86 VAL A N 1
ATOM 684 C CA . VAL A 1 86 ? -11.509 3.539 11.095 1.00 94.81 86 VAL A CA 1
ATOM 685 C C . VAL A 1 86 ? -12.238 4.231 12.244 1.00 94.81 86 VAL A C 1
ATOM 687 O O . VAL A 1 86 ? -13.265 3.766 12.739 1.00 94.81 86 VAL A O 1
ATOM 690 N N . GLU A 1 87 ? -11.737 5.407 12.596 1.00 94.25 87 GLU A N 1
ATOM 691 C CA . GLU A 1 87 ? -12.354 6.379 13.481 1.00 94.25 87 GLU A CA 1
ATOM 692 C C . GLU A 1 87 ? -12.589 7.665 12.692 1.00 94.25 87 GLU A C 1
ATOM 694 O O . GLU A 1 87 ? -11.688 8.161 12.010 1.00 94.25 87 GLU A O 1
ATOM 699 N N . LYS A 1 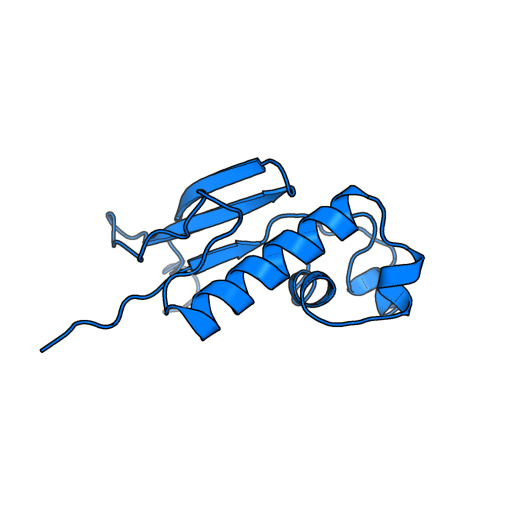88 ? -13.788 8.239 12.809 1.00 92.06 88 LYS A N 1
ATOM 700 C CA . LYS A 1 88 ? -14.059 9.581 12.289 1.00 92.06 88 LYS A CA 1
ATOM 701 C C . LYS A 1 88 ? -13.430 10.618 13.223 1.00 92.06 88 LYS A C 1
ATOM 703 O O . LYS A 1 88 ? -13.685 10.589 14.428 1.00 92.06 88 LYS A O 1
ATOM 708 N N . LYS A 1 89 ? -12.643 11.544 12.675 1.00 90.94 89 LYS A N 1
ATOM 709 C CA . LYS A 1 89 ? -12.003 12.649 13.405 1.00 90.94 89 LYS A CA 1
ATOM 710 C C . LYS A 1 89 ? -12.207 13.949 12.631 1.00 90.94 89 LYS A C 1
ATOM 712 O O . LYS A 1 89 ? -11.549 14.179 11.622 1.00 90.94 89 LYS A O 1
ATOM 717 N N . GLY A 1 90 ? -13.127 14.787 13.113 1.00 90.56 90 GLY A N 1
ATOM 718 C CA . GLY A 1 90 ? -13.610 15.937 12.341 1.00 90.56 90 GLY A CA 1
ATOM 719 C C . GLY A 1 90 ? -14.278 15.458 11.053 1.00 90.56 90 GLY A C 1
ATOM 720 O O . GLY A 1 90 ? -15.099 14.538 11.101 1.00 90.56 90 GLY A O 1
ATOM 721 N N . ASP A 1 91 ? -13.876 16.034 9.925 1.00 89.19 91 ASP A N 1
ATOM 722 C CA . ASP A 1 91 ? -14.355 15.648 8.592 1.00 89.19 91 ASP A CA 1
ATOM 723 C C . ASP A 1 91 ? -13.572 14.464 7.998 1.00 89.19 91 ASP A C 1
ATOM 725 O O . ASP A 1 91 ? -14.030 13.814 7.064 1.00 89.19 91 ASP A O 1
ATOM 729 N N . GLY A 1 92 ? -12.438 14.098 8.604 1.00 91.81 92 GLY A N 1
ATOM 730 C CA . GLY A 1 92 ? -11.588 13.006 8.142 1.00 91.81 92 GLY A CA 1
ATOM 731 C C . GLY A 1 92 ? -11.824 11.657 8.819 1.00 91.81 92 GLY A C 1
ATOM 732 O O . GLY A 1 92 ? -12.541 11.517 9.818 1.00 91.81 92 GLY A O 1
ATOM 733 N N . VAL A 1 93 ? -11.145 10.643 8.286 1.00 93.75 93 VAL A N 1
ATOM 734 C CA . VAL A 1 93 ? -11.102 9.273 8.809 1.00 93.75 93 VAL A CA 1
ATOM 735 C C . VAL A 1 93 ? -9.666 8.821 9.046 1.00 93.75 93 VAL A C 1
ATOM 737 O O . VAL A 1 93 ? -8.751 9.214 8.320 1.00 93.75 93 VAL A O 1
ATOM 740 N N . THR A 1 94 ? -9.451 7.989 10.066 1.00 95.00 94 THR A N 1
ATOM 741 C CA . THR A 1 94 ? -8.141 7.372 10.297 1.00 95.00 94 THR A CA 1
ATOM 742 C C . THR A 1 94 ? -7.811 6.342 9.219 1.00 95.00 94 THR A C 1
ATOM 744 O O . THR A 1 94 ? -8.656 5.540 8.821 1.00 95.00 94 THR A O 1
ATOM 747 N N . MET A 1 95 ? -6.556 6.330 8.777 1.00 95.44 95 MET A N 1
ATOM 748 C CA . MET A 1 95 ? -6.031 5.334 7.843 1.00 95.44 95 MET A CA 1
ATOM 749 C C . MET A 1 95 ? -4.527 5.130 8.029 1.00 95.44 95 MET A C 1
ATOM 751 O O . MET A 1 95 ? -3.831 5.995 8.567 1.00 95.44 95 MET A O 1
ATOM 755 N N . LEU A 1 96 ? -4.018 3.986 7.574 1.00 97.31 96 LEU A N 1
ATOM 756 C CA . LEU A 1 96 ? -2.582 3.716 7.532 1.00 97.31 96 LEU A CA 1
ATOM 757 C C . LEU A 1 96 ? -1.999 4.201 6.199 1.00 97.31 96 LEU A C 1
ATOM 759 O O . LEU A 1 96 ? -2.305 3.646 5.146 1.00 97.31 96 LEU A O 1
ATOM 763 N N . HIS A 1 97 ? -1.144 5.216 6.229 1.00 97.44 97 HIS A N 1
ATOM 764 C CA . HIS A 1 97 ? -0.401 5.663 5.059 1.00 97.44 97 HIS A CA 1
ATOM 765 C C . HIS A 1 97 ? 0.891 4.855 4.916 1.00 97.44 97 HIS A C 1
ATOM 767 O O . HIS A 1 97 ? 1.749 4.868 5.798 1.00 97.44 97 HIS A O 1
ATOM 773 N N . ILE A 1 98 ? 1.025 4.154 3.792 1.00 98.19 98 ILE A N 1
ATOM 774 C CA . ILE A 1 98 ? 2.151 3.273 3.483 1.00 98.19 98 ILE A CA 1
ATOM 775 C C . ILE A 1 98 ? 3.061 3.988 2.485 1.00 98.19 98 ILE A C 1
ATOM 777 O O . ILE A 1 98 ? 2.819 3.942 1.281 1.00 98.19 98 ILE A O 1
ATOM 781 N N . SER A 1 99 ? 4.097 4.666 2.982 1.00 97.44 99 SER A N 1
ATOM 782 C CA . SER A 1 99 ? 5.036 5.420 2.134 1.00 97.44 99 SER A CA 1
ATOM 783 C C . SER A 1 99 ? 6.202 4.556 1.642 1.00 97.44 99 SER A C 1
ATOM 785 O O . SER A 1 99 ? 6.724 4.781 0.554 1.00 97.44 99 SER A O 1
ATOM 787 N N . ALA A 1 100 ? 6.620 3.568 2.439 1.00 97.12 100 ALA A N 1
ATOM 788 C CA . ALA A 1 100 ? 7.663 2.598 2.106 1.00 97.12 100 ALA A CA 1
ATOM 789 C C . ALA A 1 100 ? 7.520 1.324 2.972 1.00 97.12 100 ALA A C 1
ATOM 791 O O . ALA A 1 100 ? 6.768 1.342 3.949 1.00 97.12 100 ALA A O 1
ATOM 792 N N . PRO A 1 101 ? 8.234 0.218 2.669 1.00 97.25 101 PRO A N 1
ATOM 793 C CA . PRO A 1 101 ? 8.162 -1.022 3.458 1.00 97.25 101 PRO A CA 1
ATOM 794 C C . PRO A 1 101 ? 8.538 -0.851 4.937 1.00 97.25 101 PRO A C 1
ATOM 796 O O . PRO A 1 101 ? 8.107 -1.623 5.792 1.00 97.25 101 PRO A O 1
ATOM 799 N N . ASP A 1 102 ? 9.370 0.147 5.213 1.00 96.69 102 ASP A N 1
ATOM 800 C CA . ASP A 1 102 ? 9.933 0.527 6.504 1.00 96.69 102 ASP A CA 1
ATOM 801 C C . ASP A 1 102 ? 9.379 1.864 7.026 1.00 96.69 102 ASP A C 1
ATOM 803 O O . ASP A 1 102 ? 9.795 2.331 8.084 1.00 96.69 102 ASP A O 1
ATOM 807 N N . ASN A 1 103 ? 8.434 2.482 6.309 1.00 97.25 103 ASN A N 1
ATOM 808 C CA . ASN A 1 103 ? 7.868 3.779 6.665 1.00 97.25 103 ASN A CA 1
ATOM 809 C C . ASN A 1 103 ? 6.349 3.793 6.467 1.00 97.25 103 ASN A C 1
ATOM 811 O O . ASN A 1 103 ? 5.843 3.950 5.348 1.00 97.25 103 ASN A O 1
ATOM 815 N N . VAL A 1 104 ? 5.638 3.654 7.584 1.00 97.31 104 VAL A N 1
ATOM 816 C CA . VAL A 1 104 ? 4.182 3.756 7.658 1.00 97.31 104 VAL A CA 1
ATOM 817 C C . VAL A 1 104 ? 3.778 4.702 8.777 1.00 97.31 104 VAL A C 1
ATOM 819 O O . VAL A 1 104 ? 4.418 4.748 9.828 1.00 97.31 104 VAL A O 1
ATOM 822 N N . THR A 1 105 ? 2.699 5.447 8.567 1.00 96.81 105 THR A N 1
ATOM 823 C CA . THR A 1 105 ? 2.168 6.385 9.558 1.00 96.81 105 THR A CA 1
ATOM 824 C C . THR A 1 105 ? 0.653 6.294 9.623 1.00 96.81 105 THR A C 1
ATOM 826 O O . THR A 1 105 ? -0.020 6.088 8.616 1.00 96.81 105 THR A O 1
ATOM 829 N N . GLN A 1 106 ? 0.091 6.449 10.819 1.00 95.31 106 GLN A N 1
ATOM 830 C CA . GLN A 1 106 ? -1.348 6.630 10.957 1.00 95.31 106 GLN A CA 1
ATOM 831 C C . GLN A 1 106 ? -1.682 8.095 10.681 1.00 95.31 106 GLN A C 1
ATOM 833 O O . GLN A 1 106 ? -1.128 8.992 11.317 1.00 95.31 106 GLN A O 1
ATOM 838 N N . VAL A 1 107 ? -2.582 8.331 9.735 1.00 95.00 107 VAL A N 1
ATOM 839 C CA . VAL A 1 107 ? -3.010 9.671 9.324 1.00 95.00 107 VAL A CA 1
ATOM 840 C C . VAL A 1 107 ? -4.520 9.813 9.474 1.00 95.00 107 VAL A C 1
ATOM 842 O O . VAL A 1 107 ? -5.242 8.819 9.570 1.00 95.00 107 VAL A O 1
ATOM 845 N N . VAL A 1 108 ? -4.990 11.057 9.518 1.00 94.69 108 VAL A N 1
ATOM 846 C CA . VAL A 1 108 ? -6.406 11.408 9.380 1.00 94.69 108 VAL A CA 1
ATOM 847 C C . VAL A 1 108 ? -6.526 12.173 8.074 1.00 94.69 108 VAL A C 1
ATOM 849 O O . VAL A 1 108 ? -5.901 13.222 7.939 1.00 94.69 108 VAL A O 1
ATOM 852 N N . GLU A 1 109 ? -7.293 11.652 7.122 1.00 91.50 109 GLU A N 1
ATOM 853 C CA . GLU A 1 109 ? -7.539 12.337 5.851 1.00 91.50 109 GLU A CA 1
ATOM 854 C C . GLU A 1 109 ? -9.034 12.487 5.604 1.00 91.50 109 GLU A C 1
ATOM 856 O O . GLU A 1 109 ? -9.826 11.591 5.910 1.00 91.50 109 GLU A O 1
ATOM 861 N N . ASP A 1 110 ? -9.400 13.634 5.043 1.00 89.44 110 ASP A N 1
ATOM 862 C CA . ASP A 1 110 ? -10.712 13.840 4.457 1.00 89.44 110 ASP A CA 1
ATOM 863 C C . ASP A 1 110 ? -10.741 13.200 3.063 1.00 89.44 110 ASP A C 1
ATOM 865 O O . ASP A 1 110 ? -10.045 13.624 2.139 1.00 89.44 110 ASP A O 1
ATOM 869 N N . ILE A 1 111 ? -11.515 12.123 2.946 1.00 82.00 111 ILE A N 1
ATOM 870 C CA . ILE A 1 111 ? -11.699 11.368 1.701 1.00 82.00 111 ILE A CA 1
ATOM 871 C C . ILE A 1 111 ? -12.814 11.952 0.828 1.00 82.00 111 ILE A C 1
ATOM 873 O O . ILE A 1 111 ? -12.927 11.596 -0.344 1.00 82.00 111 ILE A O 1
ATOM 877 N N . GLY A 1 112 ? -13.649 12.823 1.394 1.00 71.25 112 GLY A N 1
ATOM 878 C CA . GLY A 1 112 ? -14.731 13.500 0.707 1.00 71.25 112 GLY A CA 1
ATOM 879 C C . GLY A 1 112 ? -14.309 14.928 0.439 1.00 71.25 112 GLY A C 1
ATOM 880 O O . GLY A 1 112 ? -14.679 15.819 1.182 1.00 71.25 112 GLY A O 1
ATOM 881 N N . ASN A 1 113 ? -13.548 15.169 -0.629 1.00 63.56 113 ASN A N 1
ATOM 882 C CA . ASN A 1 113 ? -13.281 16.536 -1.073 1.00 63.56 113 ASN A CA 1
ATOM 883 C C . ASN A 1 113 ? -14.595 17.165 -1.588 1.00 63.56 113 ASN A C 1
ATOM 885 O O . ASN A 1 113 ? -14.886 17.151 -2.788 1.00 63.56 113 ASN A O 1
ATOM 889 N N . GLU A 1 114 ? -15.413 17.651 -0.653 1.00 55.97 114 GLU A N 1
ATOM 890 C CA . GLU A 1 114 ? -16.797 18.114 -0.813 1.00 55.97 114 GLU A CA 1
ATOM 891 C C . GLU A 1 114 ? -16.946 19.271 -1.811 1.00 55.97 114 GLU A C 1
ATOM 893 O O . GLU A 1 114 ? 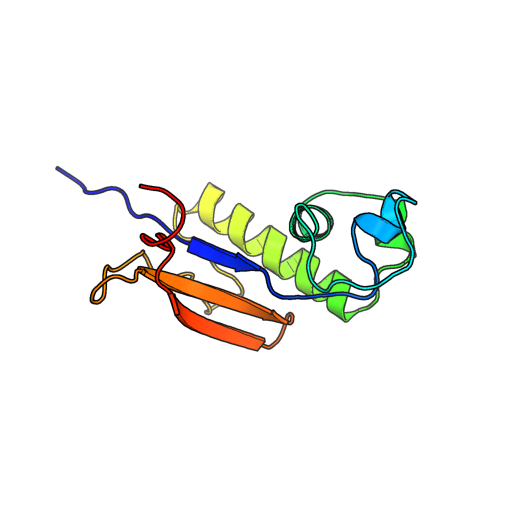-18.032 19.523 -2.321 1.00 55.97 114 GLU A O 1
ATOM 898 N N . TYR A 1 115 ? -15.845 19.928 -2.181 1.00 55.84 115 TYR A N 1
ATOM 899 C CA . TYR A 1 115 ? -15.826 20.975 -3.203 1.00 55.84 115 TYR A CA 1
ATOM 900 C C . TYR A 1 115 ? -15.909 20.460 -4.647 1.00 55.84 115 TYR A C 1
ATOM 902 O O . TYR A 1 115 ? -16.162 21.253 -5.553 1.00 55.84 115 TYR A O 1
ATOM 910 N N . HIS A 1 116 ? -15.667 19.169 -4.892 1.00 55.62 116 HIS A N 1
ATOM 911 C CA . HIS A 1 116 ? -15.571 18.629 -6.255 1.00 55.62 116 HIS A CA 1
ATOM 912 C C . HIS A 1 116 ? -16.649 17.604 -6.613 1.00 55.62 116 HIS A C 1
ATOM 914 O O . HIS A 1 116 ? -16.873 17.375 -7.800 1.00 55.62 116 HIS A O 1
ATOM 920 N N . TRP A 1 117 ? -17.304 16.989 -5.626 1.00 57.41 117 TRP A N 1
ATOM 921 C CA . TRP A 1 117 ? -18.202 15.854 -5.857 1.00 57.41 117 TRP A CA 1
ATOM 922 C C . TRP A 1 117 ? -19.394 15.833 -4.892 1.00 57.41 117 TRP A C 1
ATOM 924 O O . TRP A 1 117 ? -19.596 14.841 -4.190 1.00 57.41 117 TRP A O 1
ATOM 934 N N . VAL A 1 118 ? -20.186 16.912 -4.867 1.00 47.44 118 VAL A N 1
ATOM 935 C CA . VAL A 1 118 ? -21.552 16.923 -4.308 1.00 47.44 118 VAL A CA 1
ATOM 936 C C . VAL A 1 118 ? -22.461 17.811 -5.150 1.00 47.44 118 VAL A C 1
ATOM 938 O O . VAL A 1 118 ? -22.002 18.904 -5.549 1.00 47.44 118 VAL A O 1
#